Protein AF-A0A9E0QZV4-F1 (afdb_monomer_lite)

Foldseek 3Di:
DDDDDDDDDPDDPPPPDPPPPPPDPDPFDQFKWKAFQPQQWIGRGPDPDTFRLCLQQVQVVLQVLLCVVLVHGQDDDCSSVSVVCCQQPRPVCPWDKAQPDPVSRMIMTGDDSNSVSSVVSSVVSVCVVPPVVPPPD

Secondary structure (DSSP, 8-state):
-----------------------PPPPP-TTEEEEETTT-EEEETT-S-EEEGGGGGG-GGGHHHHHHHHTS---SS-HHHHHHHHHHS-TT--S--EE-STTS-EEEEE-SHHHHHHHHHHHHHHHHHH-GGG---

Sequence (137 aa):
MFRVLTATLIALTLTGCMDSITQLPEPTDKSYYTVDLKDFSYCQGNDQDCMNLSSISTGHSYFGAIEEVYGQKLTGPNYRGNLLRMLLKPKNAEYPVEKTSKDGRYYKVPANKYTDTVWNTLNRIDTSLYSPKNLDD

pLDDT: mean 85.37, std 17.4, range [40.44, 98.44]

Radius of gyration: 26.64 Å; chains: 1; bounding box: 43×97×57 Å

Structure (mmCIF, N/CA/C/O backbone):
data_AF-A0A9E0QZV4-F1
#
_entry.id   AF-A0A9E0QZV4-F1
#
loop_
_atom_site.group_PDB
_atom_site.id
_atom_site.type_symbol
_atom_site.label_atom_id
_atom_site.label_alt_id
_atom_site.label_comp_id
_atom_site.label_asym_id
_atom_site.label_entity_id
_atom_site.label_seq_id
_atom_site.pdbx_PDB_ins_code
_atom_site.Cartn_x
_atom_site.Cartn_y
_atom_site.Cartn_z
_atom_site.occupancy
_atom_site.B_iso_or_equiv
_atom_site.auth_seq_id
_atom_site.auth_comp_id
_atom_site.auth_asym_id
_atom_site.auth_atom_id
_atom_site.pdbx_PDB_model_num
ATOM 1 N N . MET A 1 1 ? -14.922 83.091 40.386 1.00 45.88 1 MET A N 1
ATOM 2 C CA . MET A 1 1 ? -15.240 81.657 40.215 1.00 45.88 1 MET A CA 1
ATOM 3 C C . MET A 1 1 ? -14.202 81.066 39.279 1.00 45.88 1 MET A C 1
ATOM 5 O O . MET A 1 1 ? -14.183 81.410 38.108 1.00 45.88 1 MET A O 1
ATOM 9 N N . PHE A 1 2 ? -13.251 80.317 39.830 1.00 40.44 2 PHE A N 1
ATOM 10 C CA . PHE A 1 2 ? -12.079 79.779 39.138 1.00 40.44 2 PHE A CA 1
ATOM 11 C C . PHE A 1 2 ? -12.140 78.246 39.227 1.00 40.44 2 PHE A C 1
ATOM 13 O O . PHE A 1 2 ? -12.373 77.746 40.324 1.00 40.44 2 PHE A O 1
ATOM 20 N N . ARG A 1 3 ? -11.787 77.573 38.115 1.00 44.97 3 ARG A N 1
ATOM 21 C CA . ARG A 1 3 ? -11.185 76.217 38.030 1.00 44.97 3 ARG A CA 1
ATOM 22 C C . ARG A 1 3 ? -12.150 75.024 38.191 1.00 44.97 3 ARG A C 1
ATOM 24 O O . ARG A 1 3 ? -13.047 75.077 39.008 1.00 44.97 3 ARG A O 1
ATOM 31 N N . VAL A 1 4 ? -12.028 73.906 37.467 1.00 49.25 4 VAL A N 1
ATOM 32 C CA . VAL A 1 4 ? -10.952 73.378 36.606 1.00 49.25 4 VAL A CA 1
ATOM 33 C C . VAL A 1 4 ? -11.524 72.256 35.720 1.00 49.25 4 VAL A C 1
ATOM 35 O O . VAL A 1 4 ? -12.432 71.543 36.135 1.00 49.25 4 VAL A O 1
ATOM 38 N N . LEU A 1 5 ? -10.979 72.130 34.506 1.00 58.69 5 LEU A N 1
ATOM 39 C CA . LEU A 1 5 ? -11.137 70.983 33.609 1.00 58.69 5 LEU A CA 1
ATOM 40 C C . LEU A 1 5 ? -10.536 69.713 34.225 1.00 58.69 5 LEU A C 1
ATOM 42 O O . LEU A 1 5 ? -9.371 69.735 34.614 1.00 58.69 5 LEU A O 1
ATOM 46 N N . THR A 1 6 ? -11.233 68.584 34.135 1.00 57.31 6 THR A N 1
ATOM 47 C CA . THR A 1 6 ? -10.587 67.266 34.201 1.00 57.31 6 THR A CA 1
ATOM 48 C C . THR A 1 6 ? -11.205 66.314 33.186 1.00 57.31 6 THR A C 1
ATOM 50 O O . THR A 1 6 ? -12.372 65.944 33.266 1.00 57.31 6 THR A O 1
ATOM 53 N N . ALA A 1 7 ? -10.375 65.958 32.207 1.00 55.44 7 ALA A N 1
ATOM 54 C CA . ALA A 1 7 ? -10.576 64.904 31.229 1.00 55.44 7 ALA A CA 1
ATOM 55 C C . ALA A 1 7 ? -10.612 63.524 31.905 1.00 55.44 7 ALA A C 1
ATOM 57 O O . ALA A 1 7 ? -9.843 63.253 32.829 1.00 55.44 7 ALA A O 1
ATOM 58 N N . THR A 1 8 ? -11.492 62.639 31.446 1.00 58.00 8 THR A N 1
ATOM 59 C CA . THR A 1 8 ? -11.571 61.226 31.855 1.00 58.00 8 THR A CA 1
ATOM 60 C C . THR A 1 8 ? -12.460 60.537 30.819 1.00 58.00 8 THR A C 1
ATOM 62 O O . THR A 1 8 ? -13.512 61.066 30.491 1.00 58.00 8 THR A O 1
ATOM 65 N N . LEU A 1 9 ? -12.181 59.383 30.238 1.00 55.41 9 LEU A N 1
ATOM 66 C CA . LEU A 1 9 ? -10.997 58.556 30.063 1.00 55.41 9 LEU A CA 1
ATOM 67 C C . LEU A 1 9 ? -11.433 57.607 28.936 1.00 55.41 9 LEU A C 1
ATOM 69 O O . LEU A 1 9 ? -12.586 57.177 28.897 1.00 55.41 9 LEU A O 1
ATOM 73 N N . ILE A 1 10 ? -10.533 57.342 28.002 1.00 57.38 10 ILE A N 1
ATOM 74 C CA . ILE A 1 10 ? -10.725 56.452 26.858 1.00 57.38 10 ILE A CA 1
ATOM 75 C C . ILE A 1 10 ? -11.229 55.096 27.374 1.00 57.38 10 ILE A C 1
ATOM 77 O O . ILE A 1 10 ? -10.502 54.382 28.065 1.00 57.38 10 ILE A O 1
ATOM 81 N N . ALA A 1 11 ? -12.490 54.770 27.083 1.00 56.75 11 ALA A N 1
ATOM 82 C CA . ALA A 1 11 ? -13.048 53.458 27.360 1.00 56.75 11 ALA A CA 1
ATOM 83 C C . ALA A 1 11 ? -12.305 52.446 26.485 1.00 56.75 11 ALA A C 1
ATOM 85 O O . ALA A 1 11 ? -12.369 52.493 25.258 1.00 56.75 11 ALA A O 1
ATOM 86 N N . LEU A 1 12 ? -11.549 51.583 27.156 1.00 51.84 12 LEU A N 1
ATOM 87 C CA . LEU A 1 12 ? -10.796 50.477 26.595 1.00 51.84 12 LEU A CA 1
ATOM 88 C C . LEU A 1 12 ? -11.684 49.612 25.692 1.00 51.84 12 LEU A C 1
ATOM 90 O O . LEU A 1 12 ? -12.439 48.767 26.165 1.00 51.84 12 LEU A O 1
ATOM 94 N N . THR A 1 13 ? -11.538 49.764 24.381 1.00 56.41 13 THR A N 1
ATOM 95 C CA . THR A 1 13 ? -11.941 48.761 23.395 1.00 56.41 13 THR A CA 1
ATOM 96 C C . THR A 1 13 ? -10.850 47.692 23.302 1.00 56.41 13 THR A C 1
ATOM 98 O O . THR A 1 13 ? -10.178 47.545 22.287 1.00 56.41 13 THR A O 1
ATOM 101 N N . LEU A 1 14 ? -10.651 46.928 24.382 1.00 52.53 14 LEU A N 1
ATOM 102 C CA . LEU A 1 14 ? -9.854 45.694 24.361 1.00 52.53 14 LEU A CA 1
ATOM 103 C C . LEU A 1 14 ? -10.745 44.468 24.100 1.00 52.53 14 LEU A C 1
ATOM 105 O O . LEU A 1 14 ? -10.700 43.471 24.809 1.00 52.53 14 LEU A O 1
ATOM 109 N N . THR A 1 15 ? -11.545 44.518 23.036 1.00 57.31 15 THR A N 1
ATOM 110 C CA . THR A 1 15 ? -12.103 43.312 22.400 1.00 57.31 15 THR A CA 1
ATOM 111 C C . THR A 1 15 ? -11.211 42.935 21.217 1.00 57.31 15 THR A C 1
ATOM 113 O O . THR A 1 15 ? -11.655 42.865 20.074 1.00 57.31 15 THR A O 1
ATOM 116 N N . GLY A 1 16 ? -9.909 42.815 21.473 1.00 47.72 16 GLY A N 1
ATOM 117 C CA . GLY A 1 16 ? -8.917 42.410 20.483 1.00 47.72 16 GLY A CA 1
ATOM 118 C C . GLY A 1 16 ? -8.726 40.898 20.522 1.00 47.72 16 GLY A C 1
ATOM 119 O O . GLY A 1 16 ? -8.047 40.400 21.409 1.00 47.72 16 GLY A O 1
ATOM 120 N N . CYS A 1 17 ? -9.359 40.207 19.573 1.00 63.50 17 CYS A N 1
ATOM 121 C CA . CYS A 1 17 ? -9.015 38.895 19.010 1.00 63.50 17 CYS A CA 1
ATOM 122 C C . CYS A 1 17 ? -8.331 37.885 19.948 1.00 63.50 17 CYS A C 1
ATOM 124 O O . CYS A 1 17 ? -7.133 37.629 19.841 1.00 63.50 17 CYS A O 1
ATOM 126 N N . MET A 1 18 ? -9.116 37.235 20.803 1.00 50.03 18 MET A N 1
ATOM 127 C CA . MET A 1 18 ? -8.688 36.028 21.512 1.00 50.03 18 MET A CA 1
ATOM 128 C C . MET A 1 18 ? -9.089 34.793 20.693 1.00 50.03 18 MET A C 1
ATOM 130 O O . MET A 1 18 ? -9.868 33.972 21.154 1.00 50.03 18 MET A O 1
ATOM 134 N N . ASP A 1 19 ? -8.616 34.714 19.446 1.00 47.81 19 ASP A N 1
ATOM 135 C CA . ASP A 1 19 ? -9.012 33.664 18.486 1.00 47.81 19 ASP A CA 1
ATOM 136 C C . ASP A 1 19 ? -7.806 32.938 17.871 1.00 47.81 19 ASP A C 1
ATOM 138 O O . ASP A 1 19 ? -7.838 32.439 16.752 1.00 47.81 19 ASP A O 1
ATOM 142 N N . SER A 1 20 ? -6.713 32.875 18.628 1.00 51.41 20 SER A N 1
ATOM 143 C CA . SER A 1 20 ? -5.563 32.030 18.307 1.00 51.41 20 SER A CA 1
ATOM 144 C C . SER 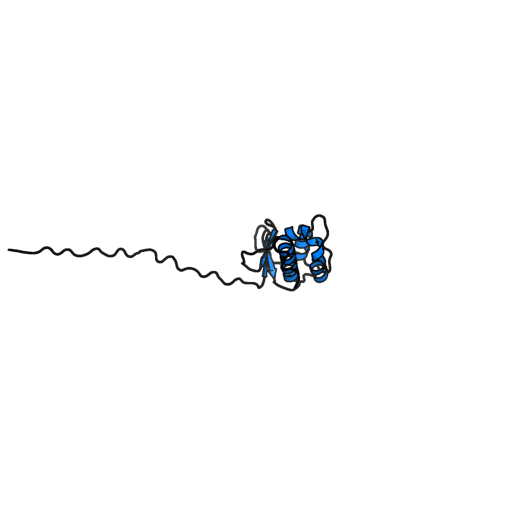A 1 20 ? -5.231 31.161 19.508 1.00 51.41 20 SER A C 1
ATOM 146 O O . SER A 1 20 ? -4.143 31.240 20.074 1.00 51.41 20 SER A O 1
ATOM 148 N N . ILE A 1 21 ? -6.185 30.325 19.922 1.00 56.59 21 ILE A N 1
ATOM 149 C CA . ILE A 1 21 ? -5.806 29.094 20.611 1.00 56.59 21 ILE A CA 1
ATOM 150 C C . ILE A 1 21 ? -5.167 28.235 19.525 1.00 56.59 21 ILE A C 1
ATOM 152 O O . ILE A 1 21 ? -5.850 27.684 18.666 1.00 56.59 21 ILE A O 1
ATOM 156 N N . THR A 1 22 ? -3.838 28.202 19.520 1.00 57.19 22 THR A N 1
ATOM 157 C CA . THR A 1 22 ? -3.025 27.249 18.771 1.00 57.19 22 THR A CA 1
ATOM 158 C C . THR A 1 22 ? -3.521 25.849 19.101 1.00 57.19 22 THR A C 1
ATOM 160 O O . THR A 1 22 ? -3.179 25.276 20.134 1.00 57.19 22 THR A O 1
ATOM 163 N N . GLN A 1 23 ? -4.385 25.316 18.243 1.00 61.59 23 GLN A N 1
ATOM 164 C CA . GLN A 1 23 ? -4.834 23.940 18.316 1.00 61.59 23 GLN A CA 1
ATOM 165 C C . GLN A 1 23 ? -3.593 23.093 18.033 1.00 61.59 23 GLN A C 1
ATOM 167 O O . GLN A 1 23 ? -3.088 23.069 16.909 1.00 61.59 23 GLN A O 1
ATOM 172 N N . LEU A 1 24 ? -3.016 22.519 19.091 1.00 67.00 24 LEU A N 1
ATOM 173 C CA . LEU A 1 24 ? -1.895 21.597 18.961 1.00 67.00 24 LEU A CA 1
ATOM 174 C C . LEU A 1 24 ? -2.326 20.499 17.979 1.00 67.00 24 LEU A C 1
ATOM 176 O O . LEU A 1 24 ? -3.451 20.010 18.106 1.00 67.00 24 LEU A O 1
ATOM 180 N N . PRO A 1 25 ? -1.493 20.151 16.984 1.00 68.00 25 PRO A N 1
ATOM 181 C CA . PRO A 1 25 ? -1.848 19.104 16.042 1.00 68.00 25 PRO A CA 1
ATOM 182 C C . PRO A 1 25 ? -2.158 17.827 16.823 1.00 68.00 25 PRO A C 1
ATOM 184 O O . PRO A 1 25 ? -1.379 17.418 17.687 1.00 68.00 25 PRO A O 1
ATOM 187 N N . GLU A 1 26 ? -3.322 17.241 16.544 1.00 73.69 26 GLU A N 1
ATOM 188 C CA . GLU A 1 26 ? -3.711 15.956 17.118 1.00 73.69 26 GLU A CA 1
ATOM 189 C C . GLU A 1 26 ? -2.603 14.929 16.834 1.00 73.69 26 GLU A C 1
ATOM 191 O O . GLU A 1 26 ? -2.072 14.900 15.716 1.00 73.69 26 GLU A O 1
ATOM 196 N N . PRO A 1 27 ? -2.221 14.098 17.817 1.00 80.44 27 PRO A N 1
ATOM 197 C CA . PRO A 1 27 ? -1.195 13.089 17.611 1.00 80.44 27 PRO A CA 1
ATOM 198 C C . PRO A 1 27 ? -1.592 12.149 16.468 1.00 80.44 27 PRO A C 1
ATOM 200 O O . PRO A 1 27 ? -2.739 11.709 16.379 1.00 80.44 27 PRO A O 1
ATOM 203 N N . THR A 1 28 ? -0.632 11.831 15.597 1.00 83.38 28 THR A N 1
ATOM 204 C CA . THR A 1 28 ? -0.872 10.956 14.447 1.00 83.38 28 THR A CA 1
ATOM 205 C C . THR A 1 28 ? -1.308 9.563 14.904 1.00 83.38 28 THR A C 1
ATOM 207 O O . THR A 1 28 ? -0.556 8.860 15.585 1.00 83.38 28 THR A O 1
ATOM 210 N N . ASP A 1 29 ? -2.499 9.129 14.492 1.00 89.81 29 ASP A N 1
ATOM 211 C CA . ASP A 1 29 ? -2.986 7.771 14.740 1.00 89.81 29 ASP A CA 1
ATOM 212 C C . ASP A 1 29 ? -2.347 6.799 13.745 1.00 89.81 29 ASP A C 1
ATOM 214 O O . ASP A 1 29 ? -2.773 6.701 12.601 1.00 89.81 29 ASP A O 1
ATOM 218 N N . LYS A 1 30 ? -1.342 6.040 14.187 1.00 92.75 30 LYS A N 1
ATOM 219 C CA . LYS A 1 30 ? -0.594 5.095 13.339 1.00 92.75 30 LYS A CA 1
ATOM 220 C C . LYS A 1 30 ? -1.218 3.698 13.235 1.00 92.75 30 LYS A C 1
ATOM 222 O O . LYS A 1 30 ? -0.575 2.788 12.719 1.00 92.75 30 LYS A O 1
ATOM 227 N N . SER A 1 31 ? -2.446 3.496 13.716 1.00 96.00 31 SER A N 1
ATOM 228 C CA . SER A 1 31 ? -3.111 2.180 13.716 1.00 96.00 31 SER A CA 1
ATOM 229 C C . SER A 1 31 ? -3.627 1.725 12.342 1.00 96.00 31 SER A C 1
ATOM 231 O O . SER A 1 31 ? -4.150 0.617 12.203 1.00 96.00 31 SER A O 1
ATOM 233 N N . TYR A 1 32 ? -3.494 2.559 11.311 1.00 97.44 32 TYR A N 1
ATOM 234 C CA . TYR A 1 32 ? -4.003 2.294 9.970 1.00 97.44 32 TYR A CA 1
ATOM 235 C C . TYR A 1 32 ? -3.150 2.949 8.889 1.00 97.44 32 TYR A C 1
ATOM 237 O O . TYR A 1 32 ? -2.259 3.745 9.172 1.00 97.44 32 TYR A O 1
ATOM 245 N N . TYR A 1 33 ? -3.487 2.653 7.639 1.00 98.06 33 TYR A N 1
ATOM 246 C CA . TYR A 1 33 ? -3.047 3.389 6.469 1.00 98.06 33 TYR A CA 1
ATOM 247 C C . TYR A 1 33 ? -4.238 3.885 5.661 1.00 98.06 33 TYR A C 1
ATOM 249 O O . TYR A 1 33 ? -5.270 3.210 5.570 1.00 98.06 33 TYR A O 1
ATOM 257 N N . THR A 1 34 ? -4.086 5.052 5.047 1.00 97.38 34 THR A N 1
ATOM 258 C CA . THR A 1 34 ? -5.004 5.546 4.020 1.00 97.38 34 THR A CA 1
ATOM 259 C C . THR A 1 34 ? -4.448 5.261 2.635 1.00 97.38 34 THR A C 1
ATOM 261 O O . THR A 1 34 ? -3.240 5.307 2.410 1.00 97.38 34 THR A O 1
ATOM 264 N N . VAL A 1 35 ? -5.342 4.941 1.704 1.00 98.06 35 VAL A N 1
ATOM 265 C CA . VAL A 1 35 ? -5.032 4.695 0.294 1.00 98.06 35 VAL A CA 1
ATOM 266 C C . VAL A 1 35 ? -5.865 5.656 -0.547 1.00 98.06 35 VAL A C 1
ATOM 268 O O . VAL A 1 35 ? -7.096 5.609 -0.488 1.00 98.06 35 VAL A O 1
ATOM 271 N N . ASP A 1 36 ? -5.212 6.492 -1.353 1.00 97.19 36 ASP A N 1
ATOM 272 C CA . ASP A 1 36 ? -5.864 7.350 -2.347 1.00 97.19 36 ASP A CA 1
ATOM 273 C C . ASP A 1 36 ? -5.725 6.738 -3.745 1.00 97.19 36 ASP A C 1
ATOM 275 O O . ASP A 1 36 ? -4.630 6.634 -4.296 1.00 97.19 36 ASP A O 1
ATOM 279 N N . LEU A 1 37 ? -6.842 6.345 -4.357 1.00 96.94 37 LEU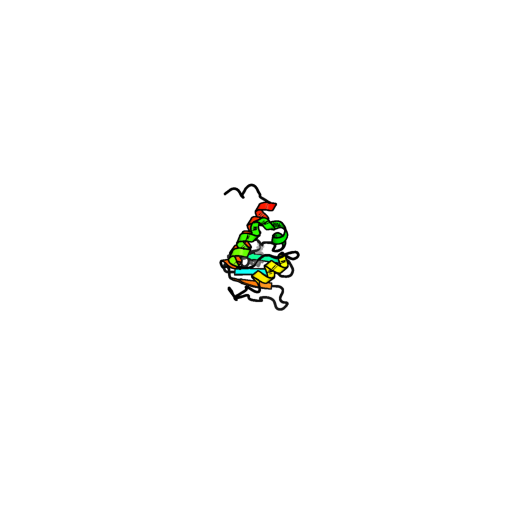 A N 1
ATOM 280 C CA . LEU A 1 37 ? -6.845 5.759 -5.699 1.00 96.94 37 LEU A CA 1
ATOM 281 C C . LEU A 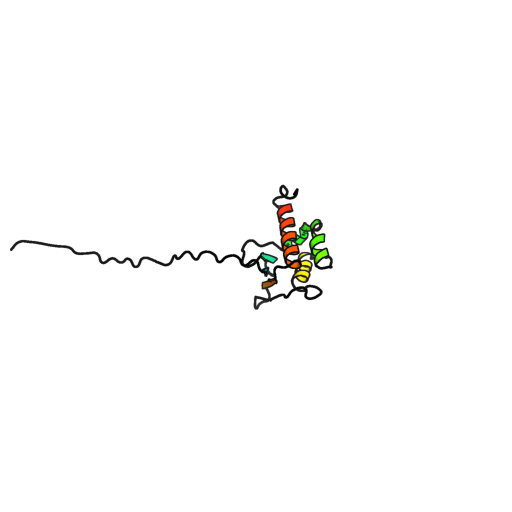1 37 ? -6.643 6.761 -6.838 1.00 96.94 37 LEU A C 1
ATOM 283 O O . LEU A 1 37 ? -6.398 6.334 -7.968 1.00 96.94 37 LEU A O 1
ATOM 287 N N . LYS A 1 38 ? -6.776 8.064 -6.580 1.00 95.69 38 LYS A N 1
ATOM 288 C CA . LYS A 1 38 ? -6.559 9.112 -7.581 1.00 95.69 38 LYS A CA 1
ATOM 289 C C . LYS A 1 38 ? -5.094 9.531 -7.621 1.00 95.69 38 LYS A C 1
ATOM 291 O O . LYS A 1 38 ? -4.502 9.546 -8.697 1.00 95.69 38 LYS A O 1
ATOM 296 N N . ASP A 1 39 ? -4.538 9.843 -6.454 1.00 96.19 39 ASP A N 1
ATOM 297 C CA . ASP A 1 39 ? -3.177 10.379 -6.335 1.00 96.19 39 ASP A CA 1
ATOM 298 C C . ASP A 1 39 ? -2.145 9.268 -6.075 1.00 96.19 39 ASP A C 1
ATOM 300 O O . ASP A 1 39 ? -0.940 9.500 -6.144 1.00 96.19 39 ASP A O 1
ATOM 304 N N . PHE A 1 40 ? -2.613 8.036 -5.846 1.00 97.12 40 PHE A N 1
ATOM 305 C CA . PHE A 1 40 ? -1.791 6.861 -5.559 1.00 97.12 40 PHE A CA 1
ATOM 306 C C . PHE A 1 40 ? -0.917 7.032 -4.314 1.00 97.12 40 PHE A C 1
ATOM 308 O O . PHE A 1 40 ? 0.172 6.461 -4.237 1.00 97.12 40 PHE A O 1
ATOM 315 N N . SER A 1 41 ? -1.397 7.800 -3.338 1.00 97.50 41 SER A N 1
ATOM 316 C CA . SER A 1 41 ? -0.739 7.957 -2.049 1.00 97.50 41 SER A CA 1
ATOM 317 C C . SER A 1 41 ? -1.131 6.838 -1.088 1.00 97.50 41 SER A C 1
ATOM 319 O O . SER A 1 41 ? -2.245 6.303 -1.113 1.00 97.50 41 SER A O 1
ATOM 321 N N . TYR A 1 42 ? -0.171 6.484 -0.245 1.00 98.06 42 TYR A N 1
ATOM 322 C CA . TYR A 1 42 ? -0.311 5.543 0.846 1.00 98.06 42 TYR A CA 1
ATOM 323 C C . TYR A 1 42 ? 0.281 6.183 2.096 1.00 98.06 42 TYR A C 1
ATOM 325 O O . TYR A 1 42 ? 1.494 6.351 2.159 1.00 98.06 42 TYR A O 1
ATOM 333 N N . CYS A 1 43 ? -0.557 6.599 3.044 1.00 96.94 43 CYS A N 1
ATOM 334 C CA . CYS A 1 43 ? -0.145 7.385 4.214 1.00 96.94 43 CYS A CA 1
ATOM 335 C C . CYS A 1 43 ? -0.380 6.583 5.491 1.00 96.94 43 CYS A C 1
ATOM 337 O O . CYS A 1 43 ? -1.406 5.910 5.600 1.00 96.94 43 CYS A O 1
ATOM 339 N N . GLN A 1 44 ? 0.532 6.654 6.460 1.00 95.62 44 GLN A N 1
ATOM 340 C CA . GLN A 1 44 ? 0.315 6.040 7.768 1.00 95.62 44 GLN A CA 1
ATOM 341 C C . GLN A 1 44 ? -0.603 6.941 8.593 1.00 95.62 44 GLN A C 1
ATOM 343 O O . GLN A 1 44 ? -0.268 8.080 8.892 1.00 95.62 44 GLN A O 1
ATOM 348 N N . GLY A 1 45 ? -1.775 6.446 8.965 1.00 92.56 45 GLY A N 1
ATOM 349 C CA . GLY A 1 45 ? -2.711 7.215 9.764 1.00 92.56 45 GLY A CA 1
ATOM 350 C C . GLY A 1 45 ? -3.288 8.433 9.051 1.00 92.56 45 GLY A C 1
ATOM 351 O O . GLY A 1 45 ? -3.641 8.392 7.871 1.00 92.56 45 GLY A O 1
ATOM 352 N N . ASN A 1 46 ? -3.366 9.525 9.808 1.00 86.69 46 ASN A N 1
ATOM 353 C CA . ASN A 1 46 ? -3.683 10.880 9.357 1.00 86.69 46 ASN A CA 1
ATOM 354 C C . ASN A 1 46 ? -2.425 11.729 9.084 1.00 86.69 46 ASN A C 1
ATOM 356 O O . ASN A 1 46 ? -2.516 12.957 9.083 1.00 86.69 46 ASN A O 1
ATOM 360 N N . ASP A 1 47 ? -1.267 11.093 8.888 1.00 85.00 47 ASP A N 1
ATOM 361 C CA . ASP A 1 47 ? -0.019 11.781 8.555 1.00 85.00 47 ASP A CA 1
ATOM 362 C C . ASP A 1 47 ? -0.066 12.399 7.145 1.00 85.00 47 ASP A C 1
ATOM 364 O O . ASP A 1 47 ? -0.819 11.953 6.273 1.00 85.00 47 ASP A O 1
ATOM 368 N N . GLN A 1 48 ? 0.753 13.427 6.927 1.00 82.88 48 GLN A N 1
ATOM 369 C CA . GLN A 1 48 ? 0.971 14.053 5.622 1.00 82.88 48 GLN A CA 1
ATOM 370 C C . GLN A 1 48 ? 2.166 13.454 4.876 1.00 82.88 48 GLN A C 1
ATOM 372 O O . GLN A 1 48 ? 2.225 13.568 3.650 1.00 82.88 48 GLN A O 1
ATOM 377 N N . ASP A 1 49 ? 3.084 12.787 5.581 1.00 87.19 49 ASP A N 1
ATOM 378 C CA . ASP A 1 49 ? 4.182 12.065 4.945 1.00 87.19 49 ASP A CA 1
ATOM 379 C C . ASP A 1 49 ? 3.675 10.729 4.392 1.00 87.19 49 ASP A C 1
ATOM 381 O O . ASP A 1 49 ? 3.451 9.755 5.112 1.00 87.19 49 ASP A O 1
ATOM 385 N N . CYS A 1 50 ? 3.461 10.696 3.078 1.00 95.38 50 CYS A N 1
ATOM 386 C CA . CYS A 1 50 ? 2.878 9.565 2.366 1.00 95.38 50 CYS A CA 1
ATOM 387 C C . CYS A 1 50 ? 3.869 8.939 1.387 1.00 95.38 50 CYS A C 1
ATOM 389 O O . CYS A 1 50 ? 4.590 9.629 0.669 1.00 95.38 50 CYS A O 1
ATOM 391 N N . MET A 1 51 ? 3.815 7.617 1.261 1.00 96.38 51 MET A N 1
ATOM 392 C CA . MET A 1 51 ? 4.502 6.890 0.200 1.00 96.38 51 MET A CA 1
ATOM 393 C C . MET A 1 51 ? 3.723 6.987 -1.116 1.00 96.38 51 MET A C 1
ATOM 395 O O . MET A 1 51 ? 2.493 6.896 -1.139 1.00 96.38 51 MET A O 1
ATOM 399 N N . ASN A 1 52 ? 4.435 7.099 -2.239 1.00 95.88 52 ASN A N 1
ATOM 400 C CA . ASN A 1 52 ? 3.834 7.001 -3.569 1.00 95.88 52 ASN A CA 1
ATOM 401 C C . ASN A 1 52 ? 3.785 5.533 -4.020 1.00 95.88 52 ASN A C 1
ATOM 403 O O . ASN A 1 52 ? 4.814 4.905 -4.267 1.00 95.88 52 ASN A O 1
ATOM 407 N N . LEU A 1 53 ? 2.584 4.983 -4.207 1.00 97.44 53 LEU A N 1
ATOM 408 C CA . LEU A 1 53 ? 2.390 3.608 -4.681 1.00 97.44 53 LEU A CA 1
ATOM 409 C C . LEU A 1 53 ? 2.973 3.376 -6.081 1.00 97.44 53 LEU A C 1
ATOM 411 O O . LEU A 1 53 ? 3.236 2.235 -6.452 1.00 97.44 53 LEU A O 1
ATOM 415 N N . SER A 1 54 ? 3.172 4.428 -6.878 1.00 95.88 54 SER A N 1
ATOM 416 C CA . SER A 1 54 ? 3.780 4.323 -8.209 1.00 95.88 54 SER A CA 1
ATOM 417 C C . SER A 1 54 ? 5.264 3.949 -8.152 1.00 95.88 54 SER A C 1
ATOM 419 O O . SER A 1 54 ? 5.746 3.338 -9.112 1.00 95.88 54 SER A O 1
ATOM 421 N N . SER A 1 55 ? 5.954 4.217 -7.033 1.00 95.12 55 SER A N 1
ATOM 422 C CA . SER A 1 55 ? 7.369 3.871 -6.822 1.00 95.12 55 SER A CA 1
ATOM 423 C C . SER A 1 55 ? 7.630 2.369 -6.931 1.00 95.12 55 SER A C 1
ATOM 425 O O . SER A 1 55 ? 8.723 1.956 -7.302 1.00 95.12 55 SER A O 1
ATOM 427 N N . ILE A 1 56 ? 6.612 1.521 -6.732 1.00 96.75 56 ILE A N 1
ATOM 428 C CA . ILE A 1 56 ? 6.749 0.076 -6.954 1.00 96.75 56 ILE A CA 1
ATOM 429 C C . ILE A 1 56 ? 7.242 -0.257 -8.372 1.00 96.75 56 ILE A C 1
ATOM 431 O O . ILE A 1 56 ? 7.942 -1.241 -8.571 1.00 96.75 56 ILE A O 1
ATOM 435 N N . SER A 1 57 ? 6.947 0.583 -9.366 1.00 94.44 57 SER A N 1
ATOM 436 C CA . SER A 1 57 ? 7.313 0.327 -10.766 1.00 94.44 57 SER A CA 1
ATOM 437 C C . SER A 1 57 ? 8.822 0.405 -11.030 1.00 94.44 57 SER A C 1
ATOM 439 O O . SER A 1 57 ? 9.282 -0.097 -12.048 1.00 94.44 57 SER A O 1
ATOM 441 N N . THR A 1 58 ? 9.597 1.033 -10.142 1.00 92.12 58 THR A N 1
ATOM 442 C CA . THR A 1 58 ? 11.063 1.138 -10.253 1.00 92.12 58 THR A CA 1
ATOM 443 C C . THR A 1 58 ? 11.792 0.200 -9.290 1.00 92.12 58 THR A C 1
ATOM 445 O O . THR A 1 58 ? 13.001 0.025 -9.395 1.00 92.12 58 THR A O 1
ATOM 448 N N . GLY A 1 59 ? 11.070 -0.420 -8.354 1.00 92.81 59 GLY A N 1
ATOM 449 C CA . GLY A 1 59 ? 11.626 -1.156 -7.222 1.00 92.81 59 GLY A CA 1
ATOM 450 C C . GLY A 1 59 ? 11.648 -2.674 -7.372 1.00 92.81 59 GLY A C 1
ATOM 451 O O . GLY A 1 59 ? 11.436 -3.365 -6.380 1.00 92.81 59 GLY A O 1
ATOM 452 N N . HIS A 1 60 ? 11.861 -3.211 -8.577 1.00 93.38 60 HIS A N 1
ATOM 453 C CA . HIS A 1 60 ? 11.719 -4.652 -8.853 1.00 93.38 60 HIS A CA 1
ATOM 454 C C . HIS A 1 60 ? 12.546 -5.550 -7.915 1.00 93.38 60 HIS A C 1
ATOM 456 O O . HIS A 1 60 ? 12.080 -6.611 -7.502 1.00 93.38 60 HIS A O 1
ATOM 462 N N . SER A 1 61 ? 13.750 -5.117 -7.531 1.00 94.19 61 SER A N 1
ATOM 463 C CA . SER A 1 61 ? 14.621 -5.831 -6.585 1.00 94.19 61 SER A CA 1
ATOM 464 C C . SER A 1 61 ? 14.032 -5.960 -5.174 1.00 94.19 61 SER A C 1
ATOM 466 O O . SER A 1 61 ? 14.449 -6.833 -4.419 1.00 94.19 61 SER A O 1
ATOM 468 N N . TYR A 1 62 ? 13.049 -5.131 -4.818 1.00 95.56 62 TYR A N 1
ATOM 469 C CA . TYR A 1 62 ? 12.429 -5.098 -3.494 1.00 95.56 62 TYR A CA 1
ATOM 470 C C . TYR A 1 62 ? 11.115 -5.891 -3.413 1.00 95.56 62 TYR A C 1
ATOM 472 O O . TYR A 1 62 ? 10.532 -6.002 -2.337 1.00 95.56 62 TYR A O 1
ATOM 480 N N . PHE A 1 63 ? 10.643 -6.477 -4.519 1.00 96.38 63 PHE A N 1
ATOM 481 C CA . PHE A 1 63 ? 9.334 -7.144 -4.574 1.00 96.38 63 PHE A CA 1
ATOM 482 C C . PHE A 1 63 ? 9.218 -8.340 -3.636 1.00 96.38 63 PHE A C 1
ATOM 484 O O . PHE A 1 63 ? 8.132 -8.587 -3.117 1.00 96.38 63 PHE A O 1
ATOM 491 N N . GLY A 1 64 ? 10.324 -9.049 -3.393 1.00 97.44 64 GLY A N 1
ATOM 492 C CA . GLY A 1 64 ? 10.329 -10.314 -2.656 1.00 97.44 64 GLY A CA 1
ATOM 493 C C . GLY A 1 64 ? 9.572 -10.256 -1.328 1.00 97.44 64 GLY A C 1
ATOM 494 O O . GLY A 1 64 ? 8.773 -11.145 -1.058 1.00 97.44 64 GLY A O 1
ATOM 495 N N . ALA A 1 65 ? 9.730 -9.174 -0.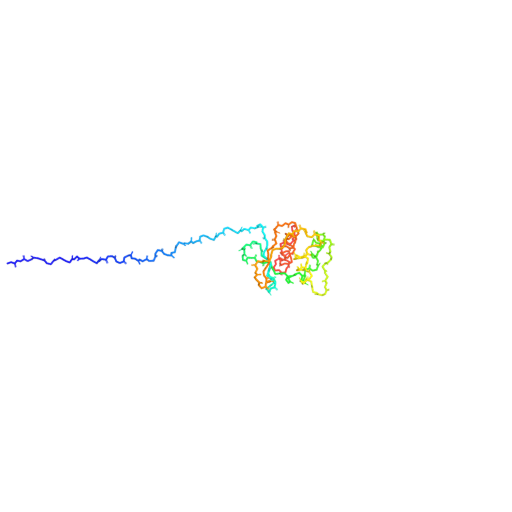558 1.00 97.06 65 ALA A N 1
ATOM 496 C CA . ALA A 1 65 ? 9.054 -9.017 0.731 1.00 97.06 65 ALA A CA 1
ATOM 497 C C . ALA A 1 65 ? 7.519 -8.970 0.598 1.00 97.06 65 ALA A C 1
ATOM 499 O O . ALA A 1 65 ? 6.802 -9.653 1.331 1.00 97.06 65 ALA A O 1
ATOM 500 N N . ILE A 1 66 ? 7.005 -8.197 -0.365 1.00 97.62 66 ILE A N 1
ATOM 501 C CA . ILE A 1 66 ? 5.565 -8.117 -0.646 1.00 97.62 66 ILE A CA 1
ATOM 502 C C . ILE A 1 66 ? 5.062 -9.463 -1.178 1.00 97.62 66 ILE A C 1
ATOM 504 O O . ILE A 1 66 ? 4.019 -9.956 -0.751 1.00 97.62 66 ILE A O 1
ATOM 508 N N . GLU A 1 67 ? 5.795 -10.071 -2.105 1.00 97.62 67 GLU A N 1
ATOM 509 C CA . GLU A 1 67 ? 5.366 -11.320 -2.732 1.00 97.62 67 GLU A CA 1
ATOM 510 C C . GLU A 1 67 ? 5.291 -12.483 -1.742 1.00 97.62 67 GLU A C 1
ATOM 512 O O . GLU A 1 67 ? 4.378 -13.307 -1.825 1.00 97.62 67 GLU A O 1
ATOM 517 N N . GLU A 1 68 ? 6.232 -12.531 -0.799 1.00 97.31 68 GLU A N 1
ATOM 518 C CA . GLU A 1 68 ? 6.265 -13.514 0.277 1.00 97.31 68 GLU A CA 1
ATOM 519 C C . GLU A 1 68 ? 5.069 -13.346 1.213 1.00 97.31 68 GLU A C 1
ATOM 521 O O . GLU A 1 68 ? 4.328 -14.306 1.427 1.00 97.31 68 GLU A O 1
ATOM 526 N N . VAL A 1 69 ? 4.829 -12.134 1.735 1.00 96.81 69 VAL A N 1
ATOM 527 C CA . VAL A 1 69 ? 3.766 -11.937 2.732 1.00 96.81 69 VAL A CA 1
ATOM 528 C C . VAL A 1 69 ? 2.377 -12.152 2.134 1.00 96.81 69 VAL A C 1
ATOM 530 O O . VAL A 1 69 ? 1.535 -12.762 2.780 1.00 96.81 69 VAL A O 1
ATOM 533 N N . TYR A 1 70 ? 2.140 -11.726 0.891 1.00 95.88 70 TYR A N 1
ATOM 534 C CA . TYR A 1 70 ? 0.845 -11.906 0.229 1.00 95.88 70 TYR A CA 1
ATOM 535 C C . TYR A 1 70 ? 0.692 -13.260 -0.484 1.00 95.88 70 TYR A C 1
ATOM 537 O O . TYR A 1 70 ? -0.383 -13.546 -1.017 1.00 95.88 70 TYR A O 1
ATOM 545 N N . GLY A 1 71 ? 1.749 -14.075 -0.569 1.00 95.38 71 GLY A N 1
ATOM 546 C CA . GLY A 1 71 ? 1.723 -15.355 -1.284 1.00 95.38 71 GLY A CA 1
ATOM 547 C C . GLY A 1 71 ? 1.317 -15.231 -2.762 1.00 95.38 71 GLY A C 1
ATOM 548 O O . GLY A 1 71 ? 0.666 -16.126 -3.316 1.00 95.38 71 GLY A O 1
ATOM 549 N N . GLN A 1 72 ? 1.631 -14.099 -3.399 1.00 94.31 72 GLN A N 1
ATOM 550 C CA . GLN A 1 72 ? 1.319 -13.816 -4.803 1.00 94.31 72 GLN A CA 1
ATOM 551 C C . GLN A 1 72 ? 2.370 -12.894 -5.423 1.00 94.31 72 GLN A C 1
ATOM 553 O O . GLN A 1 72 ? 2.942 -12.050 -4.743 1.00 94.31 72 GLN A O 1
ATOM 558 N N . LYS A 1 73 ? 2.614 -13.049 -6.727 1.00 95.75 73 LYS A N 1
ATOM 559 C CA . LYS A 1 73 ? 3.625 -12.277 -7.457 1.00 95.75 73 LYS A CA 1
ATOM 560 C C . LYS A 1 73 ? 3.126 -10.890 -7.857 1.00 95.75 73 LYS A C 1
ATOM 562 O O . LYS A 1 73 ? 1.995 -10.755 -8.334 1.00 95.75 73 LYS A O 1
ATOM 567 N N . LEU A 1 74 ? 4.011 -9.899 -7.761 1.00 95.25 74 LEU A N 1
ATOM 568 C CA . LEU A 1 74 ? 3.808 -8.583 -8.354 1.00 95.25 74 LEU A CA 1
ATOM 569 C C . LEU A 1 74 ? 3.995 -8.708 -9.867 1.00 95.25 74 LEU A C 1
ATOM 571 O O . LEU A 1 74 ? 5.090 -8.956 -10.367 1.00 95.25 74 LEU A O 1
ATOM 575 N N . THR A 1 75 ? 2.901 -8.568 -10.612 1.00 92.75 75 THR A N 1
ATOM 576 C CA . THR A 1 75 ? 2.893 -8.803 -12.065 1.00 92.75 75 THR A CA 1
ATOM 577 C C . THR A 1 75 ? 2.780 -7.504 -12.855 1.00 92.75 75 THR A C 1
ATOM 579 O O . THR A 1 75 ? 1.934 -6.650 -12.581 1.00 92.75 75 THR A O 1
ATOM 582 N N . GLY A 1 76 ? 3.658 -7.366 -13.851 1.00 90.81 76 GLY A N 1
ATOM 583 C CA . GLY A 1 76 ? 3.666 -6.253 -14.794 1.00 90.81 76 GLY A CA 1
ATOM 584 C C . GLY A 1 76 ? 2.665 -6.436 -15.944 1.00 90.81 76 GLY A C 1
ATOM 585 O O . GLY A 1 76 ? 2.008 -7.472 -16.042 1.00 90.81 76 GLY A O 1
ATOM 586 N N . PRO A 1 77 ? 2.534 -5.435 -16.833 1.00 90.62 77 PRO A N 1
ATOM 587 C CA . PRO A 1 77 ? 3.259 -4.158 -16.816 1.00 90.62 77 PRO A CA 1
ATOM 588 C C . PRO A 1 77 ? 2.677 -3.135 -15.823 1.00 90.62 77 PRO A C 1
ATOM 590 O O . PRO A 1 77 ? 3.312 -2.129 -15.528 1.00 90.62 77 PRO A O 1
ATOM 593 N N . ASN A 1 78 ? 1.479 -3.377 -15.279 1.00 95.25 78 ASN A N 1
ATOM 594 C CA . ASN A 1 78 ? 0.814 -2.469 -14.341 1.00 95.25 78 ASN A CA 1
ATOM 595 C C . ASN A 1 78 ? 1.078 -2.867 -12.878 1.00 95.25 78 ASN A C 1
ATOM 597 O O . ASN A 1 78 ? 0.160 -3.279 -12.163 1.00 95.25 78 ASN A O 1
ATOM 601 N N . TYR A 1 79 ? 2.331 -2.733 -12.435 1.00 96.56 79 TYR A N 1
ATOM 602 C CA . TYR A 1 79 ? 2.754 -3.107 -11.079 1.00 96.56 79 TYR A CA 1
ATOM 603 C C . TYR A 1 79 ? 1.987 -2.356 -9.989 1.00 96.56 79 TYR A C 1
ATOM 605 O O . TYR A 1 79 ? 1.527 -2.970 -9.031 1.00 96.56 79 TYR A O 1
ATOM 613 N N . ARG A 1 80 ? 1.754 -1.049 -10.164 1.00 96.62 80 ARG A N 1
ATOM 614 C CA . ARG A 1 80 ? 0.946 -0.243 -9.235 1.00 96.62 80 ARG A CA 1
ATOM 615 C C . ARG A 1 80 ? -0.478 -0.774 -9.094 1.00 96.62 80 ARG A C 1
ATOM 617 O O . ARG A 1 80 ? -0.971 -0.942 -7.985 1.00 96.62 80 ARG A O 1
ATOM 624 N N . GLY A 1 81 ? -1.153 -1.037 -10.213 1.00 96.81 81 GLY A N 1
ATOM 625 C CA . GLY A 1 81 ? -2.510 -1.583 -10.199 1.00 96.81 81 GLY A CA 1
ATOM 626 C C . GLY A 1 81 ? -2.564 -2.991 -9.607 1.00 96.81 81 GLY A C 1
ATOM 627 O O . GLY A 1 81 ? -3.538 -3.343 -8.942 1.00 96.81 81 GLY A O 1
ATOM 628 N N . ASN A 1 82 ? -1.517 -3.790 -9.821 1.00 96.62 82 ASN A N 1
ATOM 629 C CA . ASN A 1 82 ? -1.374 -5.085 -9.174 1.00 96.62 82 ASN A CA 1
ATOM 630 C C . ASN A 1 82 ? -1.226 -4.927 -7.650 1.00 96.62 82 ASN A C 1
ATOM 632 O O . ASN A 1 82 ? -2.056 -5.476 -6.933 1.00 96.62 82 ASN A O 1
ATOM 636 N N . LEU A 1 83 ? -0.302 -4.088 -7.168 1.00 97.88 83 LEU A N 1
ATOM 637 C CA . LEU A 1 83 ? -0.115 -3.791 -5.742 1.00 97.88 83 LEU A CA 1
ATOM 638 C C . LEU A 1 83 ? -1.399 -3.272 -5.078 1.00 97.88 83 LEU A C 1
ATOM 640 O O . LEU A 1 83 ? -1.784 -3.758 -4.020 1.00 97.88 83 LEU A O 1
ATOM 644 N N . LEU A 1 84 ? -2.111 -2.342 -5.720 1.00 97.69 84 LEU A N 1
ATOM 645 C CA . LEU A 1 84 ? -3.405 -1.848 -5.237 1.00 97.69 84 LEU A CA 1
ATOM 646 C C . LEU A 1 84 ? -4.440 -2.964 -5.090 1.00 97.69 84 LEU A C 1
ATOM 648 O O . LEU A 1 84 ? -5.203 -2.980 -4.128 1.00 97.69 84 LEU A O 1
ATOM 652 N N . ARG A 1 85 ? -4.477 -3.914 -6.031 1.00 96.06 85 ARG A N 1
ATOM 653 C CA . ARG A 1 85 ? -5.361 -5.079 -5.924 1.00 96.06 85 ARG A CA 1
ATOM 654 C C . ARG A 1 85 ? -4.955 -5.965 -4.751 1.00 96.06 85 ARG A C 1
ATOM 656 O O . ARG A 1 85 ? -5.843 -6.417 -4.043 1.00 96.06 85 ARG A O 1
ATOM 663 N N . MET A 1 86 ? -3.658 -6.188 -4.541 1.00 96.44 86 MET A N 1
ATOM 664 C CA . MET A 1 86 ? -3.160 -6.953 -3.393 1.00 96.44 86 MET A CA 1
ATOM 665 C C . MET A 1 86 ? -3.573 -6.284 -2.075 1.00 96.44 86 MET A C 1
ATOM 667 O O . MET A 1 86 ? -4.134 -6.951 -1.213 1.00 96.44 86 MET A O 1
ATOM 671 N N . LEU A 1 87 ? -3.390 -4.962 -1.974 1.00 97.25 87 LEU A N 1
ATOM 672 C CA . LEU A 1 87 ? -3.744 -4.155 -0.804 1.00 97.25 87 LEU A CA 1
ATOM 673 C C . LEU A 1 87 ? -5.250 -4.134 -0.515 1.00 97.25 87 LEU A C 1
ATOM 675 O O . LEU A 1 87 ? -5.653 -4.283 0.632 1.00 97.25 87 LEU A O 1
ATOM 679 N N . LEU A 1 88 ? -6.088 -3.914 -1.530 1.00 97.31 88 LEU A N 1
ATOM 680 C CA . LEU A 1 88 ? -7.524 -3.659 -1.338 1.00 97.31 88 LEU A CA 1
ATOM 681 C C . LEU A 1 88 ? -8.405 -4.900 -1.518 1.00 97.31 88 LEU A C 1
ATOM 683 O O . LEU A 1 88 ? -9.605 -4.849 -1.251 1.00 97.31 88 LEU A O 1
ATOM 687 N N . LYS A 1 89 ? -7.838 -6.005 -2.009 1.00 95.94 89 LYS A N 1
ATOM 688 C CA . LYS A 1 89 ? -8.512 -7.299 -2.186 1.00 95.94 89 LYS A CA 1
ATOM 689 C C . LYS A 1 89 ? -7.568 -8.438 -1.774 1.00 95.94 89 LYS A C 1
ATOM 691 O O . LYS A 1 89 ? -7.137 -9.207 -2.638 1.00 95.94 89 LYS A O 1
ATOM 696 N N . PRO A 1 90 ? -7.214 -8.531 -0.483 1.00 92.88 90 PRO A N 1
ATOM 697 C CA . PRO A 1 90 ? -6.263 -9.530 -0.010 1.00 92.88 90 PRO A CA 1
ATOM 698 C C . PRO A 1 90 ? -6.861 -10.949 -0.166 1.00 92.88 90 PRO A C 1
ATOM 700 O O . PRO A 1 90 ? -8.074 -11.148 -0.038 1.00 92.88 90 PRO A O 1
ATOM 703 N N . LYS A 1 91 ? -6.022 -11.916 -0.574 1.00 83.31 91 LYS A N 1
ATOM 704 C CA . LYS A 1 91 ? -6.409 -13.190 -1.223 1.00 83.31 91 LYS A CA 1
ATOM 705 C C . LYS A 1 91 ? -7.242 -14.126 -0.334 1.00 83.31 91 LYS A C 1
ATOM 707 O O . LYS A 1 91 ? -7.968 -14.959 -0.869 1.00 83.31 91 LYS A O 1
ATOM 712 N N . ASN A 1 92 ? -7.202 -13.955 0.982 1.00 86.19 92 ASN A N 1
ATOM 713 C CA . ASN A 1 92 ? -7.998 -14.686 1.966 1.00 86.19 92 ASN A CA 1
ATOM 714 C C . ASN A 1 92 ? -8.668 -13.745 2.979 1.00 86.19 92 ASN A C 1
ATOM 716 O O . ASN A 1 92 ? -8.924 -14.152 4.111 1.00 86.19 92 ASN A O 1
ATOM 720 N N . ALA A 1 93 ? -8.938 -12.494 2.588 1.00 85.56 93 ALA A N 1
ATOM 721 C CA . ALA A 1 93 ? -9.468 -11.469 3.488 1.00 85.56 93 ALA A CA 1
ATOM 722 C C . ALA A 1 93 ? -8.621 -11.314 4.768 1.00 85.56 93 ALA A C 1
ATOM 724 O O . ALA A 1 93 ? -9.152 -11.172 5.867 1.00 85.56 93 ALA A O 1
ATOM 725 N N . GLU A 1 94 ? -7.293 -11.338 4.613 1.00 94.12 94 GLU A N 1
ATOM 726 C CA . GLU A 1 94 ? -6.300 -11.288 5.693 1.00 94.12 94 GLU A CA 1
ATOM 727 C C . GLU A 1 94 ? -6.486 -10.080 6.623 1.00 94.12 94 GLU A C 1
ATOM 729 O O . GLU A 1 94 ? -6.052 -10.101 7.774 1.00 94.12 94 GLU A O 1
ATOM 73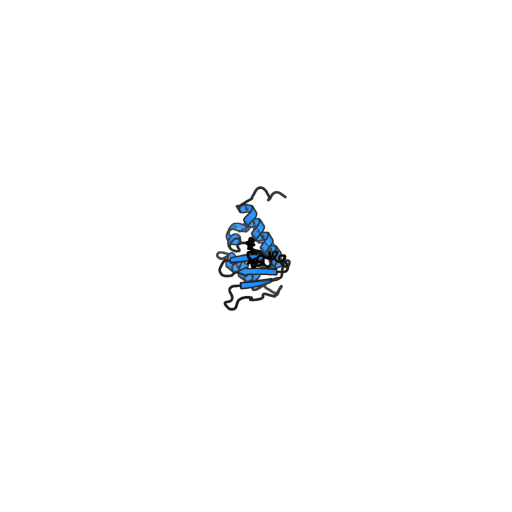4 N N . TYR A 1 95 ? -7.141 -9.031 6.127 1.00 96.94 95 TYR A N 1
ATOM 735 C CA . TYR A 1 95 ? -7.570 -7.876 6.895 1.00 96.94 95 TYR A CA 1
ATOM 736 C C . TYR A 1 95 ? -8.786 -7.198 6.243 1.00 96.94 95 TYR A C 1
ATOM 738 O O . TYR A 1 95 ? -8.998 -7.324 5.030 1.00 96.94 95 TYR A O 1
ATOM 746 N N . PRO A 1 96 ? -9.592 -6.457 7.027 1.00 96.81 96 PRO A N 1
ATOM 747 C CA . PRO A 1 96 ? -10.693 -5.673 6.491 1.00 96.81 96 PRO A CA 1
ATOM 748 C C . PRO A 1 96 ? -10.184 -4.462 5.703 1.00 96.81 96 PRO A C 1
ATOM 750 O O . PRO A 1 96 ? -9.183 -3.839 6.055 1.00 96.81 96 PRO A O 1
ATOM 753 N N . VAL A 1 97 ? -10.925 -4.103 4.658 1.00 97.44 97 VAL A N 1
ATOM 754 C CA . VAL A 1 97 ? -10.693 -2.902 3.853 1.00 97.44 97 VAL A CA 1
ATOM 755 C C . VAL A 1 97 ? -11.934 -2.028 3.960 1.00 97.44 97 VAL A C 1
ATOM 757 O O . VAL A 1 97 ? -13.029 -2.447 3.584 1.00 97.44 97 VAL A O 1
ATOM 760 N N . GLU A 1 98 ? -11.775 -0.816 4.478 1.00 97.44 98 GLU A N 1
ATOM 761 C CA . GLU A 1 98 ? -12.866 0.138 4.662 1.00 97.44 98 GLU A CA 1
ATOM 762 C C . GLU A 1 98 ? -12.821 1.192 3.555 1.00 97.44 98 GLU A C 1
ATOM 764 O O . GLU A 1 98 ? -11.803 1.842 3.337 1.00 97.44 98 GLU A O 1
ATOM 769 N N . LYS A 1 99 ? -13.933 1.394 2.850 1.00 97.25 99 LYS A N 1
ATOM 770 C CA . LYS A 1 99 ? -14.088 2.510 1.912 1.00 97.25 99 LYS A CA 1
ATOM 771 C C . LYS A 1 99 ? -14.547 3.741 2.695 1.00 97.25 99 LYS A C 1
ATOM 773 O O . LYS A 1 99 ? -15.664 3.750 3.204 1.00 97.25 99 LYS A O 1
ATOM 778 N N . THR A 1 100 ? -13.718 4.779 2.758 1.00 95.88 100 THR A N 1
ATOM 779 C CA . THR A 1 100 ? -13.977 5.972 3.585 1.00 95.88 100 THR A CA 1
ATOM 780 C C . THR A 1 100 ? -14.607 7.126 2.808 1.00 95.88 100 THR A C 1
ATOM 782 O O . THR A 1 100 ? -15.161 8.045 3.409 1.00 95.88 100 THR A O 1
ATOM 785 N N . SER A 1 101 ? -14.590 7.085 1.472 1.00 94.69 101 SER A N 1
ATOM 786 C CA . SER A 1 101 ? -15.228 8.105 0.634 1.00 94.69 101 SER A CA 1
ATOM 787 C C . SER A 1 101 ? -16.414 7.571 -0.159 1.00 94.69 101 SER A C 1
ATOM 789 O O . SER A 1 101 ? -16.442 6.416 -0.572 1.00 94.69 101 SER A O 1
ATOM 791 N N . LYS A 1 102 ? -17.411 8.421 -0.433 1.00 93.75 102 LYS A N 1
ATOM 792 C CA . LYS A 1 102 ? -18.614 8.026 -1.193 1.00 93.75 102 LYS A CA 1
ATOM 793 C C . LYS A 1 102 ? -18.283 7.632 -2.638 1.00 93.75 102 LYS A C 1
ATOM 795 O O . LYS A 1 102 ? -18.779 6.622 -3.141 1.00 93.75 102 LYS A O 1
ATOM 800 N N . ASP A 1 103 ? -17.384 8.382 -3.269 1.00 93.50 103 ASP A N 1
ATOM 801 C CA . ASP A 1 103 ? -16.916 8.177 -4.645 1.00 93.50 103 ASP A CA 1
ATOM 802 C C . ASP A 1 103 ? -15.996 6.953 -4.816 1.00 93.50 103 ASP A C 1
ATOM 804 O O . ASP A 1 103 ? -15.772 6.506 -5.936 1.00 93.50 103 ASP A O 1
ATOM 808 N N . GLY A 1 104 ? -15.508 6.352 -3.724 1.00 93.12 104 GLY A N 1
ATOM 809 C CA . GLY A 1 104 ? -14.594 5.209 -3.782 1.00 93.12 104 GLY A CA 1
ATOM 810 C C . GLY A 1 104 ? -13.162 5.572 -4.136 1.00 93.12 104 GLY A C 1
ATOM 811 O O . GLY A 1 104 ? -12.432 4.694 -4.587 1.00 93.12 104 GLY A O 1
ATOM 812 N N . ARG A 1 105 ? -12.770 6.831 -3.934 1.00 95.69 105 ARG A N 1
ATOM 813 C CA . ARG A 1 105 ? -11.386 7.294 -4.024 1.00 95.69 105 ARG A CA 1
ATOM 814 C C . ARG A 1 105 ? -10.533 6.850 -2.834 1.00 95.69 105 ARG A C 1
ATOM 816 O O . ARG A 1 105 ? -9.410 6.409 -3.051 1.00 95.69 105 ARG A O 1
ATOM 823 N N . TYR A 1 106 ? -11.053 6.966 -1.614 1.00 97.06 106 TYR A N 1
ATOM 824 C CA . TYR A 1 106 ? -10.285 6.754 -0.388 1.00 97.06 106 TYR A CA 1
ATOM 825 C C . TYR A 1 106 ? -10.667 5.456 0.316 1.00 97.06 106 TYR A C 1
ATOM 827 O O . TYR A 1 106 ? -11.851 5.127 0.462 1.00 97.06 106 TYR A O 1
ATOM 835 N N . TYR A 1 107 ? -9.642 4.745 0.781 1.00 98.06 107 TYR A N 1
ATOM 836 C CA . TYR A 1 107 ? -9.772 3.539 1.589 1.00 98.06 107 TYR A CA 1
ATOM 837 C C . TYR A 1 107 ? -8.897 3.628 2.831 1.00 98.06 107 TYR A C 1
ATOM 839 O O . TYR A 1 107 ? -7.871 4.309 2.836 1.00 98.06 107 TYR A O 1
ATOM 847 N N . LYS A 1 108 ? -9.296 2.897 3.864 1.00 97.75 108 LYS A N 1
ATOM 848 C CA . LYS A 1 108 ? -8.552 2.673 5.093 1.00 97.75 108 LYS A CA 1
ATOM 849 C C . LYS A 1 108 ? -8.267 1.178 5.223 1.00 97.75 108 LYS A C 1
ATOM 851 O O . LYS A 1 108 ? -9.165 0.350 5.052 1.00 97.75 108 LYS A O 1
ATOM 856 N N . VAL A 1 109 ? -7.014 0.840 5.500 1.00 98.12 109 VAL A N 1
ATOM 857 C CA . VAL A 1 109 ? -6.566 -0.526 5.810 1.00 98.12 109 VAL A CA 1
ATOM 858 C C . VAL A 1 109 ? -5.854 -0.511 7.164 1.00 98.12 109 VAL A C 1
ATOM 860 O O . VAL A 1 109 ? -5.194 0.478 7.474 1.00 98.12 109 VAL A O 1
ATOM 863 N N . PRO A 1 110 ? -5.999 -1.537 8.014 1.00 98.06 110 PRO A N 1
ATOM 864 C CA . PRO A 1 110 ? -5.356 -1.546 9.327 1.00 98.06 110 PRO A CA 1
ATOM 865 C C . PRO A 1 110 ? -3.840 -1.689 9.195 1.00 98.06 110 PRO A C 1
ATOM 867 O O . PRO A 1 110 ? -3.379 -2.364 8.281 1.00 98.06 110 PRO A O 1
ATOM 870 N N . ALA A 1 111 ? -3.082 -1.115 10.128 1.00 97.75 111 ALA A N 1
ATOM 871 C CA . ALA A 1 111 ? -1.649 -1.356 10.229 1.00 97.75 111 ALA A CA 1
ATOM 872 C C . ALA A 1 111 ? -1.410 -2.773 10.767 1.00 97.75 111 ALA A C 1
ATOM 874 O O . ALA A 1 111 ? -1.866 -3.135 11.855 1.00 97.75 111 ALA A O 1
ATOM 875 N N . ASN A 1 112 ? -0.771 -3.607 9.956 1.00 97.69 112 ASN A N 1
ATOM 876 C CA . ASN A 1 112 ? -0.466 -4.997 10.240 1.00 97.69 112 ASN A CA 1
ATOM 877 C C . ASN A 1 112 ? 0.703 -5.478 9.368 1.00 97.69 112 ASN A C 1
ATOM 879 O O . ASN A 1 112 ? 1.146 -4.800 8.444 1.00 97.69 112 ASN A O 1
ATOM 883 N N . LYS A 1 113 ? 1.123 -6.731 9.576 1.00 97.75 113 LYS A N 1
ATOM 884 C CA . LYS A 1 113 ? 2.228 -7.360 8.835 1.00 97.75 113 LYS A CA 1
ATOM 885 C C . LYS A 1 113 ? 2.187 -7.120 7.313 1.00 97.75 113 LYS A C 1
ATOM 887 O O . LYS A 1 113 ? 3.230 -6.867 6.718 1.00 97.75 113 LYS A O 1
ATOM 892 N N . TYR A 1 114 ? 1.025 -7.208 6.668 1.00 98.25 114 TYR A N 1
ATOM 893 C CA . TYR A 1 114 ? 0.880 -7.074 5.214 1.00 98.25 114 TYR A CA 1
ATOM 894 C C . TYR A 1 114 ? 1.026 -5.623 4.753 1.00 98.25 114 TYR A C 1
ATOM 896 O O . TYR A 1 114 ? 1.784 -5.330 3.826 1.00 98.25 114 TYR A O 1
ATOM 904 N N . THR A 1 115 ? 0.303 -4.712 5.395 1.00 98.31 115 THR A N 1
ATOM 905 C CA . THR A 1 115 ? 0.270 -3.283 5.054 1.00 98.31 115 THR A CA 1
ATOM 906 C C . THR A 1 115 ? 1.580 -2.587 5.423 1.00 98.31 115 THR A C 1
ATOM 908 O O . THR A 1 115 ? 2.061 -1.744 4.663 1.00 98.31 115 THR A O 1
ATOM 911 N N . ASP A 1 116 ? 2.207 -3.003 6.525 1.00 98.31 116 ASP A N 1
ATOM 912 C CA . ASP A 1 116 ? 3.507 -2.513 6.989 1.00 98.31 116 ASP A CA 1
ATOM 913 C C . ASP A 1 116 ? 4.618 -2.974 6.043 1.00 98.31 116 ASP A C 1
ATOM 915 O O . ASP A 1 116 ? 5.525 -2.214 5.711 1.00 98.31 116 ASP A O 1
ATOM 919 N N . THR A 1 117 ? 4.534 -4.213 5.541 1.00 98.44 117 THR A N 1
ATOM 920 C CA . THR A 1 117 ? 5.490 -4.717 4.545 1.00 98.44 117 THR A CA 1
ATOM 921 C C . THR A 1 117 ? 5.448 -3.875 3.274 1.00 98.44 117 THR A C 1
ATOM 923 O O . THR A 1 117 ? 6.501 -3.546 2.725 1.00 98.44 117 THR A O 1
ATOM 926 N N . VAL A 1 118 ? 4.257 -3.472 2.819 1.00 98.19 118 VAL A N 1
ATOM 927 C CA . VAL A 1 118 ? 4.131 -2.566 1.668 1.00 98.19 118 VAL A CA 1
ATOM 928 C C . VAL A 1 118 ? 4.734 -1.199 1.981 1.00 98.19 118 VAL A C 1
ATOM 930 O O . VAL A 1 118 ? 5.539 -0.713 1.190 1.00 98.19 118 VAL A O 1
ATOM 933 N N . TRP A 1 119 ? 4.407 -0.613 3.136 1.00 98.06 119 TRP A N 1
ATOM 934 C CA . TRP A 1 119 ? 4.964 0.670 3.576 1.00 98.06 119 TRP A CA 1
ATOM 935 C C . TRP A 1 119 ? 6.495 0.656 3.569 1.00 98.06 119 TRP A C 1
ATOM 937 O O . TRP A 1 119 ? 7.129 1.460 2.888 1.00 98.06 119 TRP A O 1
ATOM 947 N N . ASN A 1 120 ? 7.090 -0.318 4.257 1.00 97.50 120 ASN A N 1
ATOM 948 C CA . ASN A 1 120 ? 8.537 -0.457 4.383 1.00 97.50 120 ASN A CA 1
ATOM 949 C C . ASN A 1 120 ? 9.204 -0.703 3.028 1.00 97.50 120 ASN A C 1
ATOM 951 O O . ASN A 1 120 ? 10.282 -0.179 2.765 1.00 97.50 120 ASN A O 1
ATOM 955 N N . THR A 1 121 ? 8.564 -1.476 2.150 1.00 97.62 121 THR A N 1
ATOM 956 C CA . THR A 1 121 ? 9.080 -1.724 0.799 1.00 97.62 121 THR A CA 1
ATOM 957 C C . THR A 1 121 ? 9.109 -0.439 -0.023 1.00 97.62 121 THR A C 1
ATOM 959 O O . THR A 1 121 ? 10.135 -0.132 -0.624 1.00 97.62 121 THR A O 1
ATOM 962 N N . LEU A 1 122 ? 8.026 0.344 -0.017 1.00 97.25 122 LEU A N 1
ATOM 963 C CA . LEU A 1 122 ? 7.972 1.626 -0.726 1.00 97.25 122 LEU A CA 1
ATOM 964 C C . LEU A 1 122 ? 8.984 2.622 -0.160 1.00 97.25 122 LEU A C 1
ATOM 966 O O . LEU A 1 122 ? 9.699 3.248 -0.935 1.00 97.25 122 LEU A O 1
ATOM 970 N N . ASN A 1 123 ? 9.114 2.690 1.165 1.00 95.44 123 ASN A N 1
ATOM 971 C CA . ASN A 1 123 ? 10.102 3.535 1.826 1.00 95.44 123 ASN A CA 1
ATOM 972 C C . ASN A 1 123 ? 11.542 3.155 1.443 1.00 95.44 123 ASN A C 1
ATOM 974 O O . ASN A 1 123 ? 12.370 4.026 1.190 1.00 95.44 123 ASN A O 1
ATOM 978 N N . ARG A 1 124 ? 11.855 1.855 1.341 1.00 95.00 124 ARG A N 1
ATOM 979 C CA . ARG A 1 124 ? 13.176 1.383 0.888 1.00 95.00 124 ARG A CA 1
ATOM 980 C C . ARG A 1 124 ? 13.443 1.729 -0.571 1.00 95.00 124 ARG A C 1
ATOM 982 O O . ARG A 1 124 ? 14.562 2.118 -0.894 1.00 95.00 124 ARG A O 1
ATOM 989 N N . ILE A 1 125 ? 12.435 1.604 -1.434 1.00 94.88 125 ILE A N 1
ATOM 990 C CA . ILE A 1 125 ? 12.548 2.022 -2.835 1.00 94.88 125 ILE A CA 1
ATOM 991 C C . ILE A 1 125 ? 12.842 3.521 -2.893 1.00 94.88 125 ILE A C 1
ATOM 993 O O . ILE A 1 125 ? 13.809 3.919 -3.532 1.00 94.88 125 ILE A O 1
ATOM 997 N N . ASP A 1 126 ? 12.065 4.337 -2.188 1.00 91.88 126 ASP A N 1
ATOM 998 C CA . ASP A 1 126 ? 12.244 5.788 -2.161 1.00 91.88 126 ASP A CA 1
ATOM 999 C C . ASP A 1 126 ? 13.633 6.185 -1.630 1.00 91.88 126 ASP A C 1
ATOM 1001 O O . ASP A 1 126 ? 14.393 6.890 -2.297 1.00 91.88 126 ASP A O 1
ATOM 1005 N N . THR A 1 127 ? 14.044 5.592 -0.506 1.00 91.12 127 THR A N 1
ATOM 1006 C CA . THR A 1 127 ? 15.383 5.777 0.074 1.00 91.12 127 THR A CA 1
ATOM 1007 C C . THR A 1 127 ? 16.485 5.375 -0.909 1.00 91.12 127 THR A C 1
ATOM 1009 O O . THR A 1 127 ? 17.489 6.073 -1.021 1.00 91.12 127 THR A O 1
ATOM 1012 N N . SER A 1 128 ? 16.309 4.295 -1.676 1.00 90.56 128 SER A N 1
ATOM 1013 C CA . SER A 1 128 ? 17.294 3.878 -2.685 1.00 90.56 128 SER A CA 1
ATOM 1014 C C . SER A 1 128 ? 17.454 4.868 -3.835 1.00 90.56 128 SER A C 1
ATOM 1016 O O . SER A 1 128 ? 18.541 4.979 -4.400 1.00 90.56 128 SER A O 1
ATOM 1018 N N . LEU A 1 129 ? 16.394 5.609 -4.159 1.00 85.69 129 LEU A N 1
ATOM 1019 C CA . LEU A 1 129 ? 16.389 6.588 -5.239 1.00 85.69 129 LEU A CA 1
ATOM 1020 C C . LEU A 1 129 ? 16.948 7.939 -4.786 1.00 85.69 129 LEU A C 1
ATOM 1022 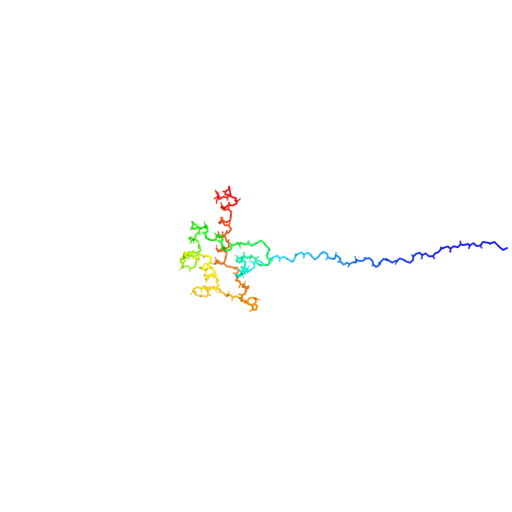O O . LEU A 1 129 ? 17.657 8.591 -5.552 1.00 85.69 129 LEU A O 1
ATOM 1026 N N . TYR A 1 130 ? 16.654 8.353 -3.551 1.00 80.81 130 TYR A N 1
ATOM 1027 C CA . TYR A 1 130 ? 16.916 9.719 -3.085 1.00 80.81 130 TYR A CA 1
ATOM 1028 C C . TYR A 1 130 ? 17.944 9.823 -1.951 1.00 80.81 130 TYR A C 1
ATOM 1030 O O . TYR A 1 130 ? 18.412 10.919 -1.646 1.00 80.81 130 TYR A O 1
ATOM 1038 N N . SER A 1 131 ? 18.333 8.717 -1.315 1.00 76.69 131 SER A N 1
ATOM 1039 C CA . SER A 1 131 ? 19.312 8.681 -0.215 1.00 76.69 131 SER A CA 1
ATOM 1040 C C . SER A 1 131 ? 20.075 7.343 -0.136 1.00 76.69 131 SER A C 1
ATOM 1042 O O . SER A 1 131 ? 20.074 6.679 0.902 1.00 76.69 131 SER A O 1
ATOM 1044 N N . PRO A 1 132 ? 20.792 6.943 -1.206 1.00 63.56 132 PRO A N 1
ATOM 1045 C CA . PRO A 1 132 ? 21.405 5.615 -1.306 1.00 63.56 132 PRO A CA 1
ATOM 1046 C C . PRO A 1 132 ? 22.510 5.339 -0.273 1.00 63.56 132 PRO A C 1
ATOM 1048 O O . PRO A 1 132 ? 22.825 4.183 -0.027 1.00 63.56 132 PRO A O 1
ATOM 1051 N N . LYS A 1 133 ? 23.086 6.373 0.361 1.00 57.03 133 LYS A N 1
ATOM 1052 C CA . LYS A 1 133 ? 24.159 6.234 1.367 1.00 57.03 133 LYS A CA 1
ATOM 1053 C C . LYS A 1 133 ? 23.712 5.602 2.697 1.00 57.03 133 LYS A C 1
ATOM 1055 O O . LYS A 1 133 ? 24.566 5.343 3.532 1.00 57.03 133 LYS A O 1
ATOM 1060 N N . ASN A 1 134 ? 22.411 5.378 2.891 1.00 55.53 134 ASN A N 1
ATOM 1061 C CA . ASN A 1 134 ? 21.827 4.861 4.136 1.00 55.53 134 ASN A CA 1
ATOM 1062 C C . ASN A 1 134 ? 21.296 3.417 3.994 1.00 55.53 134 ASN A C 1
ATOM 1064 O O . ASN A 1 134 ? 20.425 3.010 4.756 1.00 55.53 134 ASN A O 1
ATOM 1068 N N . LEU A 1 135 ? 21.736 2.669 2.974 1.00 55.28 135 LEU A N 1
ATOM 1069 C CA . LEU A 1 135 ? 21.262 1.305 2.689 1.00 55.28 135 LEU A CA 1
ATOM 1070 C C . LEU A 1 135 ? 22.223 0.190 3.140 1.00 55.28 135 LEU A C 1
ATOM 1072 O O . LEU A 1 135 ? 21.914 -0.977 2.906 1.00 55.28 135 LEU A O 1
ATOM 1076 N N . ASP A 1 136 ? 23.350 0.541 3.764 1.00 51.47 136 ASP A N 1
ATOM 1077 C CA . ASP A 1 136 ? 24.430 -0.387 4.138 1.00 51.47 136 ASP A CA 1
ATOM 1078 C C . ASP A 1 136 ? 24.350 -0.914 5.593 1.00 51.47 136 ASP A C 1
ATOM 1080 O O . ASP A 1 136 ? 25.322 -1.503 6.067 1.00 51.47 136 ASP A O 1
ATOM 1084 N N . ASP A 1 137 ? 23.210 -0.752 6.280 1.00 44.53 137 ASP A N 1
ATOM 1085 C CA . ASP A 1 137 ? 22.979 -1.275 7.644 1.00 44.53 137 ASP A CA 1
ATOM 1086 C C . ASP A 1 137 ? 22.125 -2.560 7.663 1.00 44.53 137 ASP A C 1
ATOM 1088 O O . ASP A 1 137 ? 20.997 -2.555 7.105 1.00 44.53 137 ASP A O 1
#